Protein AF-A0A534X2Z6-F1 (afdb_monomer_lite)

Radius of gyration: 22.72 Å; chains: 1; bounding box: 62×45×53 Å

Sequence (151 aa):
DLPLSTYTQWYWKIDLHNLLHFLSLRVDPHAQHEIRAYARVMAGMLKRVAPFSFEAWLDYEYGGAHLSRGELAALRRLIEVRGRDLEARRDGHVTAQDLAGLGLSRREVEELLAKLAAPPPADFELDLSTARPAEHFARVMEAAVPRVDRK

pLDDT: mean 91.36, std 7.81, range [46.72, 98.19]

Secondary structure (DSSP, 8-state):
---TT----------HHHHHHHHHHHSSTTS-HHHHHHHHHHHHHHHHHSHHHHHHHIIIIIS-----HHHHHHHHHHEEEETTEEEEPTT----HHHHHHTT--HHHHHHHHHHHH----------GGG---HHHHHHHHHHHS------

Structure (mmCIF, N/CA/C/O backbone):
data_AF-A0A534X2Z6-F1
#
_entry.id   AF-A0A534X2Z6-F1
#
loop_
_atom_site.group_PDB
_atom_site.id
_atom_site.type_symbol
_atom_site.label_atom_id
_atom_site.label_alt_id
_atom_site.label_comp_id
_atom_site.label_asym_id
_atom_site.label_entity_id
_atom_site.label_seq_id
_atom_site.pdbx_PDB_ins_code
_atom_site.Cartn_x
_atom_site.Cartn_y
_atom_site.Cartn_z
_atom_site.occupancy
_atom_site.B_iso_or_equiv
_atom_site.auth_seq_id
_atom_site.auth_comp_id
_atom_site.auth_asym_id
_atom_site.auth_atom_id
_atom_site.pdbx_PDB_model_num
ATOM 1 N N . ASP A 1 1 ? 27.350 21.352 -13.305 1.00 76.69 1 ASP A N 1
ATOM 2 C CA . ASP A 1 1 ? 26.586 20.277 -12.645 1.00 76.69 1 ASP A CA 1
ATOM 3 C C . ASP A 1 1 ? 25.413 19.839 -13.493 1.00 76.69 1 ASP A C 1
ATOM 5 O O . ASP A 1 1 ? 24.836 20.663 -14.196 1.00 76.69 1 ASP A O 1
ATOM 9 N N . LEU A 1 2 ? 25.112 18.541 -13.468 1.00 83.62 2 LEU A N 1
ATOM 10 C CA . LEU A 1 2 ? 23.923 17.974 -14.104 1.00 83.62 2 LEU A CA 1
ATOM 11 C C . LEU A 1 2 ? 22.750 17.993 -13.105 1.00 83.62 2 LEU A C 1
ATOM 13 O O . LEU A 1 2 ? 22.984 17.834 -11.905 1.00 83.62 2 LEU A O 1
ATOM 17 N N . PRO A 1 3 ? 21.497 18.189 -13.555 1.00 87.69 3 PRO A N 1
ATOM 18 C CA . PRO A 1 3 ? 20.333 18.201 -12.670 1.00 87.69 3 PRO A CA 1
ATOM 19 C C . PRO A 1 3 ? 20.000 16.799 -12.129 1.00 87.69 3 PRO A C 1
ATOM 21 O O . PRO A 1 3 ? 20.340 15.788 -12.744 1.00 87.69 3 PRO A O 1
ATOM 24 N N . LEU A 1 4 ? 19.248 16.727 -11.022 1.00 89.62 4 LEU A N 1
ATOM 25 C CA . LEU A 1 4 ? 18.773 15.462 -10.425 1.00 89.62 4 LEU A CA 1
ATOM 26 C C . LEU A 1 4 ? 17.879 14.640 -11.373 1.00 89.62 4 LEU A C 1
ATOM 28 O O . LEU A 1 4 ? 17.769 13.428 -11.232 1.00 89.62 4 LEU A O 1
ATOM 32 N N . SER A 1 5 ? 17.264 15.293 -12.360 1.00 88.12 5 SER A N 1
ATOM 33 C CA . SER A 1 5 ? 16.445 14.660 -13.397 1.00 88.12 5 SER A CA 1
ATOM 34 C C . SER A 1 5 ? 17.254 13.922 -14.469 1.00 88.12 5 SER A C 1
ATOM 36 O O . SER A 1 5 ? 16.670 13.393 -15.415 1.00 88.12 5 SER A O 1
ATOM 38 N N . THR A 1 6 ? 18.585 13.895 -14.360 1.00 85.56 6 THR A N 1
ATOM 39 C CA . THR A 1 6 ? 19.439 13.161 -15.297 1.00 85.56 6 THR A CA 1
ATOM 40 C C . THR A 1 6 ? 19.142 11.668 -15.198 1.00 85.56 6 THR A C 1
ATOM 42 O O . THR A 1 6 ? 19.294 11.063 -14.137 1.00 85.56 6 THR A O 1
ATOM 45 N N . TYR A 1 7 ? 18.727 11.068 -16.314 1.00 85.38 7 TYR A N 1
ATOM 46 C CA . TYR A 1 7 ? 18.466 9.636 -16.376 1.00 85.38 7 TYR A CA 1
ATOM 47 C C . TYR A 1 7 ? 19.727 8.823 -16.085 1.00 85.38 7 TYR A C 1
ATOM 49 O O . TYR A 1 7 ? 20.831 9.169 -16.502 1.00 85.38 7 TYR A O 1
ATOM 57 N N . THR A 1 8 ? 19.532 7.701 -15.402 1.00 86.81 8 THR A N 1
ATOM 58 C CA . THR A 1 8 ? 20.579 6.730 -15.104 1.00 86.81 8 THR A CA 1
ATOM 59 C C . THR A 1 8 ? 20.061 5.317 -15.334 1.00 86.81 8 THR A C 1
ATOM 61 O O . THR A 1 8 ? 18.854 5.084 -15.422 1.00 86.81 8 THR A O 1
ATOM 64 N N . GLN A 1 9 ? 20.987 4.375 -15.443 1.00 87.12 9 GLN A N 1
ATOM 65 C CA . GLN A 1 9 ? 20.705 2.954 -15.547 1.00 87.12 9 GLN A CA 1
ATOM 66 C C . GLN A 1 9 ? 21.478 2.237 -14.449 1.00 87.12 9 GLN A C 1
ATOM 68 O O . GLN A 1 9 ? 22.639 2.548 -14.183 1.00 87.12 9 GLN A O 1
ATOM 73 N N . TRP A 1 10 ? 20.844 1.255 -13.822 1.00 92.94 10 TRP A N 1
ATOM 74 C CA . TRP A 1 10 ? 21.500 0.398 -12.848 1.00 92.94 10 TRP A CA 1
ATOM 75 C C . TRP A 1 10 ? 20.934 -1.012 -12.921 1.00 92.94 10 TRP A C 1
ATOM 77 O O . TRP A 1 10 ? 19.783 -1.228 -13.304 1.00 92.94 10 TRP A O 1
ATOM 87 N N . TYR A 1 11 ? 21.739 -1.976 -12.491 1.00 94.62 11 TYR A N 1
ATOM 88 C CA . TYR A 1 11 ? 21.252 -3.314 -12.198 1.00 94.62 11 TYR A CA 1
ATOM 89 C C . TYR A 1 11 ? 20.756 -3.354 -10.762 1.00 94.62 11 TYR A C 1
ATOM 91 O O . TYR A 1 11 ? 21.478 -2.984 -9.836 1.00 94.62 11 TYR A O 1
ATOM 99 N N . TRP A 1 12 ? 19.527 -3.822 -10.579 1.00 96.69 12 TRP A N 1
ATOM 100 C CA . TRP A 1 12 ? 18.941 -4.001 -9.261 1.00 96.69 12 TRP A CA 1
ATOM 101 C C . TRP A 1 12 ? 18.564 -5.463 -9.058 1.00 96.69 12 TRP A C 1
ATOM 103 O O . TRP A 1 12 ? 17.850 -6.050 -9.868 1.00 96.69 12 TRP A O 1
ATOM 113 N N . LYS A 1 13 ? 19.077 -6.052 -7.976 1.00 97.69 13 LYS A N 1
ATOM 114 C CA . LYS A 1 13 ? 18.764 -7.412 -7.539 1.00 97.69 13 LYS A CA 1
ATOM 115 C C . LYS A 1 13 ? 18.203 -7.333 -6.128 1.00 97.69 13 LYS A C 1
ATOM 117 O O . LYS A 1 13 ? 18.833 -6.741 -5.254 1.00 97.69 13 LYS A O 1
ATOM 122 N N . ILE A 1 14 ? 17.058 -7.960 -5.919 1.00 98.19 14 ILE A N 1
ATOM 123 C CA . ILE A 1 14 ? 16.339 -7.985 -4.650 1.00 98.19 14 ILE A CA 1
ATOM 124 C C . ILE A 1 14 ? 15.605 -9.323 -4.537 1.00 98.19 14 ILE A C 1
ATOM 126 O O . ILE A 1 14 ? 15.215 -9.898 -5.554 1.00 98.19 14 ILE A O 1
ATOM 130 N N . ASP A 1 15 ? 15.476 -9.856 -3.327 1.00 98.12 15 ASP A N 1
ATOM 131 C CA . ASP A 1 15 ? 14.632 -11.024 -3.083 1.00 98.12 15 ASP A CA 1
ATOM 132 C C . ASP A 1 15 ? 13.142 -10.647 -3.052 1.00 98.12 15 ASP A C 1
ATOM 134 O O . ASP A 1 15 ? 12.768 -9.475 -2.993 1.00 98.12 15 ASP A O 1
ATOM 138 N N . LEU A 1 16 ? 12.278 -11.661 -3.092 1.00 97.94 16 LEU A N 1
ATOM 139 C CA . LEU A 1 16 ? 10.835 -11.463 -3.172 1.00 97.94 16 LEU A CA 1
ATOM 140 C C . LEU A 1 16 ? 10.252 -10.760 -1.936 1.00 97.94 16 LEU A C 1
ATOM 142 O O . LEU A 1 16 ? 9.398 -9.893 -2.089 1.00 97.94 16 LEU A O 1
ATOM 146 N N . HIS A 1 17 ? 10.711 -11.095 -0.728 1.00 96.69 17 HIS A N 1
ATOM 147 C CA . HIS A 1 17 ? 10.181 -10.504 0.504 1.00 96.69 17 HIS A CA 1
ATOM 148 C C . HIS A 1 17 ? 10.458 -8.997 0.551 1.00 96.69 17 HIS A C 1
ATOM 150 O O . HIS A 1 17 ? 9.549 -8.191 0.750 1.00 96.69 17 HIS A O 1
ATOM 156 N N . ASN A 1 18 ? 11.703 -8.609 0.278 1.00 98.00 18 ASN A N 1
ATOM 157 C CA . ASN A 1 18 ? 12.085 -7.203 0.252 1.00 98.00 18 ASN A CA 1
ATOM 158 C C . ASN A 1 18 ? 11.468 -6.448 -0.936 1.00 98.00 18 ASN A C 1
ATOM 160 O O . ASN A 1 18 ? 11.180 -5.256 -0.816 1.00 98.00 18 ASN A O 1
ATOM 164 N N . LEU A 1 19 ? 11.226 -7.119 -2.069 1.00 98.12 19 LEU A N 1
ATOM 165 C CA . LEU A 1 19 ? 10.506 -6.523 -3.194 1.00 98.12 19 LEU A CA 1
ATOM 166 C C . LEU A 1 19 ? 9.059 -6.188 -2.821 1.00 98.12 19 LEU A C 1
ATOM 168 O O . LEU A 1 19 ? 8.612 -5.083 -3.111 1.00 98.12 19 LEU A O 1
ATOM 172 N N . LEU A 1 20 ? 8.343 -7.103 -2.165 1.00 97.31 20 LEU A N 1
ATOM 173 C CA . LEU A 1 20 ? 6.968 -6.869 -1.711 1.00 97.31 20 LEU A CA 1
ATOM 174 C C . LEU A 1 20 ? 6.899 -5.684 -0.744 1.00 97.31 20 LEU A C 1
ATOM 176 O O . LEU A 1 20 ? 6.120 -4.760 -0.967 1.00 97.31 20 LEU A O 1
ATOM 180 N N . HIS A 1 21 ? 7.808 -5.631 0.233 1.00 95.75 21 HIS A N 1
ATOM 181 C CA . HIS A 1 21 ? 7.907 -4.487 1.137 1.00 95.75 21 HIS A CA 1
ATOM 182 C C . HIS A 1 21 ? 8.205 -3.169 0.397 1.00 95.75 21 HIS A C 1
ATOM 184 O O . HIS A 1 21 ? 7.571 -2.143 0.656 1.00 95.75 21 HIS A O 1
ATOM 190 N N . PHE A 1 22 ? 9.140 -3.180 -0.563 1.00 97.44 22 PHE A N 1
ATOM 191 C CA . PHE A 1 22 ? 9.419 -2.016 -1.407 1.00 97.44 22 PHE A CA 1
ATOM 192 C C . PHE A 1 22 ? 8.170 -1.565 -2.170 1.00 97.44 22 PHE A C 1
ATOM 194 O O . PHE A 1 22 ? 7.876 -0.370 -2.200 1.00 97.44 22 PHE A O 1
ATOM 201 N N . LEU A 1 23 ? 7.427 -2.498 -2.768 1.00 96.62 23 LEU A N 1
ATOM 202 C CA . LEU A 1 23 ? 6.203 -2.183 -3.494 1.00 96.62 23 LEU A CA 1
ATOM 203 C C . LEU A 1 23 ? 5.177 -1.541 -2.561 1.00 96.62 23 LEU A C 1
ATOM 205 O O . 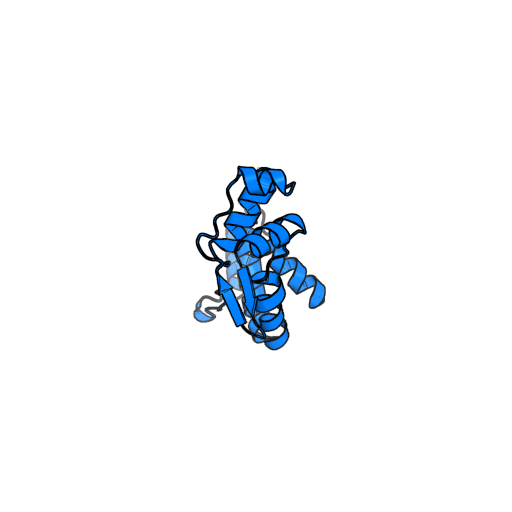LEU A 1 23 ? 4.703 -0.461 -2.903 1.00 96.62 23 LEU A O 1
ATOM 209 N N . SER A 1 24 ? 4.929 -2.099 -1.370 1.00 93.88 24 SER A N 1
ATOM 210 C CA . SER A 1 24 ? 4.010 -1.531 -0.367 1.00 93.88 24 SER A CA 1
ATOM 211 C C . SER A 1 24 ? 4.279 -0.046 -0.096 1.00 93.88 24 SER A C 1
ATOM 213 O O . SER A 1 24 ? 3.352 0.752 -0.016 1.00 93.88 24 SER A O 1
ATOM 215 N N . LEU A 1 25 ? 5.552 0.361 -0.045 1.00 94.00 25 LEU A N 1
ATOM 216 C CA . LEU A 1 25 ? 5.940 1.758 0.181 1.00 94.00 25 LEU A CA 1
ATOM 217 C C . LEU A 1 25 ? 5.869 2.647 -1.069 1.00 94.00 25 LEU A C 1
ATOM 219 O O . LEU A 1 25 ? 5.799 3.871 -0.953 1.00 94.00 25 LEU A O 1
ATOM 223 N N . ARG A 1 26 ? 5.994 2.073 -2.271 1.00 95.69 26 ARG A N 1
ATOM 224 C CA . ARG A 1 26 ? 6.169 2.840 -3.518 1.00 95.69 26 ARG A CA 1
ATOM 225 C C . ARG A 1 26 ? 4.943 2.867 -4.411 1.00 95.69 26 ARG A C 1
ATOM 227 O O . ARG A 1 26 ? 4.831 3.790 -5.211 1.00 95.69 26 ARG A O 1
ATOM 234 N N . VAL A 1 27 ? 4.014 1.927 -4.261 1.00 94.31 27 VAL A N 1
ATOM 235 C CA . VAL A 1 27 ? 2.701 2.007 -4.914 1.00 94.31 27 VAL A CA 1
ATOM 236 C C . VAL A 1 27 ? 1.709 2.883 -4.138 1.00 94.31 27 VAL A C 1
ATOM 238 O O . VAL A 1 27 ? 0.637 3.189 -4.660 1.00 94.31 27 VAL A O 1
ATOM 241 N N . ASP A 1 28 ? 2.087 3.333 -2.938 1.00 88.88 28 ASP A N 1
ATOM 242 C CA . ASP A 1 28 ? 1.296 4.222 -2.089 1.00 88.88 28 ASP A CA 1
ATOM 243 C C . ASP A 1 28 ? 0.988 5.579 -2.779 1.00 88.88 28 ASP A C 1
ATOM 245 O O . ASP A 1 28 ? 1.867 6.168 -3.430 1.00 88.88 28 ASP A O 1
ATOM 249 N N . PRO A 1 29 ? -0.242 6.117 -2.655 1.00 86.38 29 PRO A N 1
ATOM 250 C CA . PRO A 1 29 ? -0.612 7.413 -3.230 1.00 86.38 29 PRO A CA 1
ATOM 251 C C . PRO A 1 29 ? 0.249 8.597 -2.761 1.00 86.38 29 PRO A C 1
ATOM 253 O O . PRO A 1 29 ? 0.453 9.535 -3.534 1.00 86.38 29 PRO A O 1
ATOM 256 N N . HIS A 1 30 ? 0.788 8.550 -1.541 1.00 87.25 30 HIS A N 1
ATOM 257 C CA . HIS A 1 30 ? 1.664 9.576 -0.971 1.00 87.25 30 HIS A CA 1
ATOM 258 C C . HIS A 1 30 ? 3.110 9.470 -1.471 1.00 87.25 30 HIS A C 1
ATOM 260 O O . HIS A 1 30 ? 3.898 10.397 -1.269 1.00 87.25 30 HIS A O 1
ATOM 266 N N . ALA A 1 31 ? 3.487 8.369 -2.132 1.00 91.44 31 ALA A N 1
ATOM 267 C CA . ALA A 1 31 ? 4.792 8.265 -2.771 1.00 91.44 31 ALA A CA 1
ATOM 268 C C . ALA A 1 31 ? 4.934 9.300 -3.902 1.00 91.44 31 ALA A C 1
ATOM 270 O O . ALA A 1 31 ? 3.956 9.774 -4.487 1.00 91.44 31 ALA A O 1
ATOM 271 N N . GLN A 1 32 ? 6.170 9.646 -4.255 1.00 95.31 32 GLN A N 1
ATOM 272 C CA . GLN A 1 32 ? 6.414 10.520 -5.400 1.00 95.31 32 GLN A CA 1
ATOM 273 C C . GLN A 1 32 ? 5.902 9.857 -6.694 1.00 95.31 32 GLN A C 1
ATOM 275 O O . GLN A 1 32 ? 6.058 8.647 -6.883 1.00 95.31 32 GLN A O 1
ATOM 280 N N . HIS A 1 33 ? 5.284 10.634 -7.587 1.00 95.12 33 HIS A N 1
ATOM 281 C CA . HIS A 1 33 ? 4.625 10.099 -8.781 1.00 95.12 33 HIS A CA 1
ATOM 282 C C . HIS A 1 33 ? 5.566 9.255 -9.654 1.00 95.12 33 HIS A C 1
ATOM 284 O O . HIS A 1 33 ? 5.194 8.166 -10.087 1.00 95.12 33 HIS A O 1
ATOM 290 N N . GLU A 1 34 ? 6.795 9.723 -9.869 1.00 95.38 34 GLU A N 1
ATOM 291 C CA . GLU A 1 34 ? 7.782 9.058 -10.715 1.00 95.38 34 GLU A CA 1
ATOM 292 C C . GLU A 1 34 ? 8.101 7.651 -10.202 1.00 95.38 34 GLU A C 1
ATOM 294 O O . GLU A 1 34 ? 7.978 6.689 -10.957 1.00 95.38 34 GLU A O 1
ATOM 299 N N . ILE A 1 35 ? 8.435 7.490 -8.91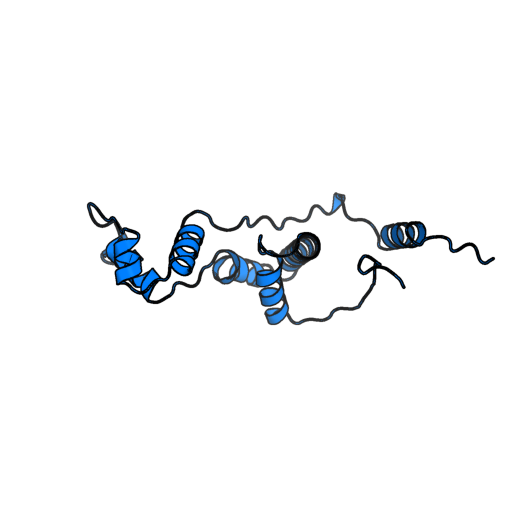5 1.00 96.06 35 ILE A N 1
ATOM 300 C CA . ILE A 1 35 ? 8.751 6.163 -8.362 1.00 96.06 35 ILE A CA 1
ATOM 301 C C . ILE A 1 35 ? 7.517 5.259 -8.307 1.00 96.06 35 ILE A C 1
ATOM 303 O O . ILE A 1 35 ? 7.637 4.053 -8.523 1.00 96.06 35 ILE A O 1
ATOM 307 N N . ARG A 1 36 ? 6.325 5.830 -8.095 1.00 95.31 36 ARG A N 1
ATOM 308 C CA . ARG A 1 36 ? 5.072 5.073 -8.147 1.00 95.31 36 ARG A CA 1
ATOM 309 C C . ARG A 1 36 ? 4.811 4.500 -9.536 1.00 95.31 36 ARG A C 1
ATOM 311 O O . ARG A 1 36 ? 4.374 3.356 -9.634 1.00 95.31 36 ARG A O 1
ATOM 318 N N . ALA A 1 37 ? 5.115 5.240 -10.603 1.00 93.44 37 ALA A N 1
ATOM 319 C CA . ALA A 1 37 ? 4.993 4.731 -11.968 1.00 93.44 37 ALA A CA 1
ATOM 320 C C . ALA A 1 37 ? 5.889 3.499 -12.199 1.00 93.44 37 ALA A C 1
ATOM 322 O O . ALA A 1 37 ? 5.411 2.484 -12.707 1.00 93.44 37 ALA A O 1
ATOM 323 N N . TYR A 1 38 ? 7.147 3.537 -11.741 1.00 95.00 38 TYR A N 1
ATOM 324 C CA . TYR A 1 38 ? 8.041 2.371 -11.785 1.00 95.00 38 TYR A CA 1
ATOM 325 C C . TYR A 1 38 ? 7.512 1.203 -10.945 1.00 95.00 38 TYR A C 1
ATOM 327 O O . TYR A 1 38 ? 7.443 0.075 -11.432 1.00 95.00 38 TYR A O 1
ATOM 335 N N . ALA A 1 39 ? 7.100 1.466 -9.703 1.00 96.50 39 ALA A N 1
ATOM 336 C CA . ALA A 1 39 ? 6.614 0.436 -8.790 1.00 96.50 39 ALA A CA 1
ATOM 337 C C . ALA A 1 39 ? 5.352 -0.267 -9.317 1.00 96.50 39 ALA A C 1
ATOM 339 O O . ALA A 1 39 ? 5.245 -1.484 -9.202 1.00 96.50 39 ALA A O 1
ATOM 340 N N . ARG A 1 40 ? 4.429 0.458 -9.968 1.00 95.06 40 ARG A N 1
ATOM 341 C CA . ARG A 1 40 ? 3.239 -0.140 -10.605 1.00 95.06 40 ARG A CA 1
ATOM 342 C C . ARG A 1 40 ? 3.613 -1.120 -11.718 1.00 95.06 40 ARG A C 1
ATOM 344 O O . ARG A 1 40 ? 3.045 -2.206 -11.784 1.00 95.06 40 ARG A O 1
ATOM 351 N N . VAL A 1 41 ? 4.600 -0.774 -12.549 1.00 95.31 41 VAL A N 1
ATOM 352 C CA . VAL A 1 41 ? 5.103 -1.682 -13.592 1.00 95.31 41 VAL A CA 1
ATOM 353 C C . VAL A 1 41 ? 5.762 -2.917 -12.969 1.00 95.31 41 VAL A C 1
ATOM 355 O O . VAL A 1 41 ? 5.472 -4.040 -13.379 1.00 95.31 41 VAL A O 1
ATOM 358 N N . MET A 1 42 ? 6.596 -2.730 -11.942 1.00 96.69 42 MET A N 1
ATOM 359 C CA . MET A 1 42 ? 7.242 -3.829 -11.211 1.00 96.69 42 MET A CA 1
ATOM 360 C C . MET A 1 42 ? 6.219 -4.764 -10.549 1.00 96.69 42 MET A C 1
ATOM 362 O O . MET A 1 42 ? 6.360 -5.981 -10.642 1.00 96.69 42 MET A O 1
ATOM 366 N N . ALA A 1 43 ? 5.163 -4.219 -9.941 1.00 97.00 43 ALA A N 1
ATOM 367 C CA . ALA A 1 43 ? 4.060 -4.987 -9.371 1.00 97.00 43 ALA A CA 1
ATOM 368 C C . ALA A 1 43 ? 3.339 -5.825 -10.441 1.00 97.00 43 ALA A C 1
ATOM 370 O O . ALA A 1 43 ? 3.118 -7.018 -10.247 1.00 97.00 43 ALA A O 1
ATOM 371 N N . GLY A 1 44 ? 3.056 -5.250 -11.614 1.00 96.69 44 GLY A N 1
ATOM 372 C CA . GLY A 1 44 ? 2.444 -5.989 -12.722 1.00 96.69 44 GLY A CA 1
ATOM 373 C C . GLY A 1 44 ? 3.345 -7.070 -13.338 1.00 96.69 44 GLY A C 1
ATOM 374 O O . GLY A 1 44 ? 2.848 -8.078 -13.854 1.00 96.69 44 GLY A O 1
ATOM 375 N N . MET A 1 45 ? 4.671 -6.902 -13.270 1.00 96.56 45 MET A N 1
ATOM 376 C CA . MET A 1 45 ? 5.631 -7.961 -13.610 1.00 96.56 45 MET A CA 1
ATOM 377 C C . MET A 1 45 ? 5.596 -9.064 -12.552 1.00 96.56 45 MET A C 1
ATOM 379 O O . MET A 1 45 ? 5.497 -10.242 -12.893 1.00 96.56 45 MET A O 1
ATOM 383 N N . LEU A 1 46 ? 5.613 -8.686 -11.272 1.00 97.25 46 LEU A N 1
ATOM 384 C CA . LEU A 1 46 ? 5.577 -9.621 -10.156 1.00 97.25 46 LEU A CA 1
ATOM 385 C C . LEU A 1 46 ? 4.308 -10.478 -10.160 1.00 97.25 46 LEU A C 1
ATOM 387 O O . LEU A 1 46 ? 4.405 -11.690 -9.990 1.00 97.25 46 LEU A O 1
ATOM 391 N N . LYS A 1 47 ? 3.148 -9.880 -10.457 1.00 97.06 47 LYS A N 1
ATOM 392 C CA . LYS A 1 47 ? 1.873 -10.589 -10.643 1.00 97.06 47 LYS A CA 1
ATOM 393 C C . LYS A 1 47 ? 1.983 -11.753 -11.631 1.00 97.06 47 LYS A C 1
ATOM 395 O O . LYS A 1 47 ? 1.375 -12.796 -11.421 1.00 97.06 47 LYS A O 1
ATOM 400 N N . ARG A 1 48 ? 2.767 -11.593 -12.703 1.00 96.00 48 ARG A N 1
ATOM 401 C CA . ARG A 1 48 ? 2.986 -12.639 -13.716 1.00 96.00 48 ARG A CA 1
ATOM 402 C C . ARG A 1 48 ? 4.024 -13.678 -13.288 1.00 96.00 48 ARG A C 1
ATOM 404 O O . ARG A 1 48 ? 3.904 -14.834 -13.673 1.00 96.00 48 ARG A O 1
ATOM 411 N N . VAL A 1 49 ? 5.044 -13.274 -12.529 1.00 97.38 49 VAL A N 1
ATOM 412 C CA . VAL A 1 49 ? 6.169 -14.143 -12.135 1.00 97.38 49 VAL A CA 1
ATOM 413 C C . VAL A 1 49 ? 5.850 -14.988 -10.897 1.00 97.38 49 VAL A C 1
ATOM 415 O O . VAL A 1 49 ? 6.204 -16.163 -10.856 1.00 97.38 49 VAL A O 1
ATOM 418 N N . ALA A 1 50 ? 5.187 -14.411 -9.894 1.00 97.81 50 ALA A N 1
ATOM 419 C CA . ALA A 1 50 ? 4.866 -15.055 -8.619 1.00 97.81 50 ALA A CA 1
ATOM 420 C C . ALA A 1 50 ? 3.410 -14.749 -8.197 1.00 97.81 50 ALA A C 1
ATOM 422 O O . ALA A 1 50 ? 3.189 -14.053 -7.204 1.00 97.81 50 ALA A O 1
ATOM 423 N N . PRO A 1 51 ? 2.404 -15.256 -8.938 1.00 97.19 51 PRO A N 1
ATOM 424 C CA . PRO A 1 51 ? 1.001 -14.861 -8.780 1.00 97.19 51 PRO A CA 1
ATOM 425 C C . PRO A 1 51 ? 0.436 -15.118 -7.379 1.00 97.19 51 PRO A C 1
ATOM 427 O O . PRO A 1 51 ? -0.237 -14.251 -6.840 1.00 97.19 51 PRO A O 1
ATOM 430 N N . PHE A 1 52 ? 0.756 -16.254 -6.751 1.00 97.88 52 PHE A N 1
ATOM 431 C CA . PHE A 1 52 ? 0.247 -16.570 -5.409 1.00 97.88 52 PHE A CA 1
ATOM 432 C C . PHE A 1 52 ? 0.828 -15.657 -4.324 1.00 97.88 52 PHE A C 1
ATOM 434 O O . PHE A 1 52 ? 0.121 -15.234 -3.417 1.00 97.88 52 PHE A O 1
ATOM 441 N N . SER A 1 53 ? 2.118 -15.321 -4.420 1.00 97.94 53 SER A N 1
ATOM 442 C CA . SER A 1 53 ? 2.736 -14.361 -3.498 1.00 97.94 53 SER A CA 1
ATOM 443 C C . SER A 1 53 ? 2.203 -12.951 -3.723 1.00 97.94 53 SER A C 1
ATOM 445 O O . SER A 1 53 ? 2.047 -12.200 -2.768 1.00 97.94 53 SER A O 1
ATOM 447 N N . PHE A 1 54 ? 1.911 -12.599 -4.976 1.00 97.31 54 PHE A N 1
ATOM 448 C CA . PHE A 1 54 ? 1.303 -11.323 -5.323 1.00 97.31 54 PHE A CA 1
ATOM 449 C C . PHE A 1 54 ? -0.128 -11.197 -4.783 1.00 97.31 54 PHE A C 1
ATOM 451 O O . PHE A 1 54 ? -0.469 -10.163 -4.223 1.00 97.31 54 PHE A O 1
ATOM 458 N N . GLU A 1 55 ? -0.945 -12.245 -4.909 1.00 95.88 55 GLU A N 1
ATOM 459 C CA . GLU A 1 55 ? -2.296 -12.300 -4.337 1.00 95.88 55 GLU A CA 1
ATOM 460 C C . GLU A 1 55 ? -2.257 -12.182 -2.808 1.00 95.88 55 GLU A C 1
ATOM 462 O O . GLU A 1 55 ? -2.914 -11.314 -2.246 1.00 95.88 55 GLU A O 1
ATOM 467 N N . ALA A 1 56 ? -1.385 -12.942 -2.137 1.00 95.81 56 ALA A N 1
ATOM 468 C CA . ALA A 1 56 ? -1.205 -12.818 -0.691 1.00 95.81 56 ALA A CA 1
ATOM 469 C C . ALA A 1 56 ? -0.760 -11.403 -0.272 1.00 95.81 56 ALA A C 1
ATOM 471 O O . ALA A 1 56 ? -1.235 -10.865 0.726 1.00 95.81 56 ALA A O 1
ATOM 472 N N . TRP A 1 57 ? 0.132 -10.770 -1.037 1.00 95.62 57 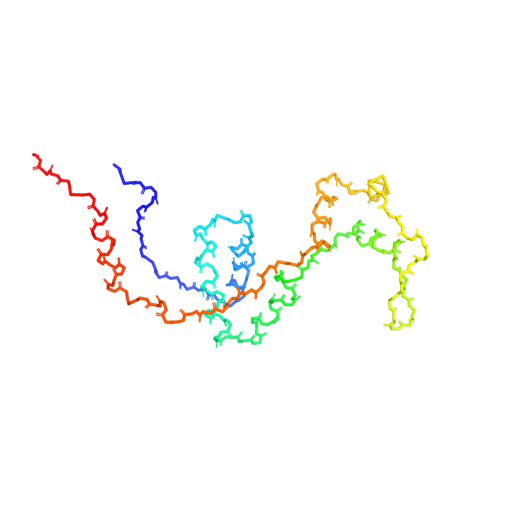TRP A N 1
ATOM 473 C CA . TRP A 1 57 ? 0.519 -9.382 -0.793 1.00 95.62 57 TRP A CA 1
ATOM 474 C C . TRP A 1 57 ? -0.653 -8.411 -0.969 1.00 95.62 57 TRP A C 1
ATOM 476 O O . TRP A 1 57 ? -0.814 -7.509 -0.148 1.00 95.62 57 TRP A O 1
ATOM 486 N N . LEU A 1 58 ? -1.496 -8.600 -1.989 1.00 93.50 58 LEU A N 1
ATOM 487 C CA . LEU A 1 58 ? -2.708 -7.799 -2.158 1.00 93.50 58 LEU A CA 1
ATOM 488 C C . LEU A 1 58 ? -3.657 -7.944 -0.968 1.00 93.50 58 LEU A C 1
ATOM 490 O O . LEU A 1 58 ? -4.140 -6.932 -0.469 1.00 93.50 58 LEU A O 1
ATOM 494 N N . ASP A 1 59 ? -3.885 -9.163 -0.495 1.00 92.25 59 ASP A N 1
ATOM 495 C CA . ASP A 1 59 ? -4.864 -9.428 0.560 1.00 92.25 59 ASP A CA 1
ATOM 496 C C . ASP A 1 59 ? -4.398 -8.951 1.939 1.00 92.25 59 ASP A C 1
ATOM 498 O O . ASP A 1 59 ? -5.177 -8.386 2.709 1.00 92.25 59 ASP A O 1
ATOM 502 N N . TYR A 1 60 ? -3.127 -9.184 2.269 1.00 90.75 60 TYR A N 1
ATOM 503 C CA . TYR A 1 60 ? -2.633 -9.012 3.636 1.00 90.75 60 TYR A CA 1
ATOM 504 C C . TYR A 1 60 ? -1.800 -7.748 3.845 1.00 90.75 60 TYR A C 1
ATOM 506 O O . TYR A 1 60 ? -1.759 -7.245 4.969 1.00 90.75 60 TYR A O 1
ATOM 514 N N . GLU A 1 61 ? -1.149 -7.226 2.802 1.00 90.12 61 GLU A N 1
ATOM 515 C CA . GLU A 1 61 ? -0.276 -6.052 2.911 1.00 90.12 61 GLU A CA 1
ATOM 516 C C . GLU A 1 61 ? -0.855 -4.820 2.211 1.00 90.12 61 GLU A C 1
ATOM 518 O O . GLU A 1 61 ? -1.059 -3.801 2.863 1.00 90.12 61 GLU A O 1
ATOM 523 N N . TYR A 1 62 ? -1.123 -4.888 0.904 1.00 89.62 62 TYR A N 1
ATOM 524 C CA . TYR A 1 62 ? -1.535 -3.719 0.119 1.00 89.62 62 TYR A CA 1
ATOM 525 C C . TYR A 1 62 ? -2.997 -3.325 0.356 1.00 89.62 62 TYR A C 1
ATOM 527 O O . TYR A 1 62 ? -3.295 -2.153 0.562 1.00 89.62 62 TYR A O 1
ATOM 535 N N . GLY A 1 63 ? -3.911 -4.295 0.319 1.00 87.88 63 GLY A N 1
ATOM 536 C CA . GLY A 1 63 ? -5.332 -4.114 0.629 1.00 87.88 63 GLY A CA 1
ATOM 537 C C . GLY A 1 63 ? -5.654 -4.275 2.116 1.00 87.88 63 GLY A C 1
ATOM 538 O O . GLY A 1 63 ? -6.768 -3.965 2.541 1.00 87.88 63 GLY A O 1
ATOM 539 N N . GLY A 1 64 ? -4.687 -4.746 2.905 1.00 88.44 64 GLY A N 1
ATOM 540 C CA . GLY A 1 64 ? -4.786 -4.863 4.353 1.00 88.44 64 GLY A CA 1
ATOM 541 C C . GLY A 1 64 ? -4.493 -3.547 5.075 1.00 88.44 64 GLY A C 1
ATOM 542 O O . GLY A 1 64 ? -3.915 -2.610 4.530 1.00 88.44 64 GLY A O 1
ATOM 543 N N . ALA A 1 65 ? -4.871 -3.479 6.350 1.00 89.50 65 ALA A N 1
ATOM 544 C CA . ALA A 1 65 ? -4.504 -2.369 7.219 1.00 89.50 65 ALA A CA 1
ATOM 545 C C . ALA A 1 65 ? -4.228 -2.858 8.640 1.00 89.50 65 ALA A C 1
ATOM 547 O O . ALA A 1 65 ? -4.979 -3.655 9.207 1.00 89.50 65 ALA A O 1
ATOM 548 N N . HIS A 1 66 ? -3.171 -2.325 9.253 1.00 90.88 66 HIS A N 1
ATOM 549 C CA . HIS A 1 66 ? -2.940 -2.514 10.678 1.00 90.88 66 HIS A CA 1
ATOM 550 C C . HIS A 1 66 ? -3.844 -1.586 11.490 1.00 90.88 66 HIS A C 1
ATOM 552 O O . HIS A 1 66 ? -3.874 -0.369 11.278 1.00 90.88 66 HIS A O 1
ATOM 558 N N . LEU A 1 67 ? -4.548 -2.185 12.450 1.00 94.94 67 LEU A N 1
ATOM 559 C CA . LEU A 1 67 ? -5.380 -1.481 13.412 1.00 94.94 67 LEU A CA 1
ATOM 560 C C . LEU A 1 67 ? -4.705 -1.496 14.783 1.00 94.94 67 LEU A C 1
ATOM 562 O O . LEU A 1 67 ? -4.390 -2.551 15.337 1.00 94.94 67 LEU A O 1
ATOM 566 N N . SER A 1 68 ? -4.494 -0.311 15.336 1.00 95.88 68 SER A N 1
ATOM 567 C CA . SER A 1 68 ? -4.006 -0.097 16.685 1.00 95.88 68 SER A CA 1
ATOM 568 C C . SER A 1 68 ? -5.014 -0.612 17.714 1.00 95.88 68 SER A C 1
ATOM 570 O O . SER A 1 68 ? -6.193 -0.856 17.437 1.00 95.88 68 SER A O 1
ATOM 572 N N . ARG A 1 69 ? -4.565 -0.730 18.966 1.00 96.62 69 ARG A N 1
ATOM 573 C CA . ARG A 1 69 ? -5.434 -1.124 20.082 1.00 96.62 69 ARG A CA 1
ATOM 574 C C . ARG A 1 69 ? -6.665 -0.215 20.209 1.00 96.62 69 ARG A C 1
ATOM 576 O O . ARG A 1 69 ? -7.750 -0.716 20.497 1.00 96.62 69 ARG A O 1
ATOM 583 N N . GLY A 1 70 ? -6.492 1.095 20.025 1.00 96.44 70 GLY A N 1
ATOM 584 C CA . GLY A 1 70 ? -7.578 2.071 20.117 1.00 96.44 70 GLY A CA 1
ATOM 585 C C . GLY A 1 70 ? -8.552 1.960 18.943 1.00 96.44 70 GLY A C 1
ATOM 586 O O . GLY A 1 70 ? -9.763 1.959 19.154 1.00 96.44 70 GLY A O 1
ATOM 587 N N . GLU A 1 71 ? -8.033 1.776 17.727 1.00 96.94 71 GLU A N 1
ATOM 588 C CA . GLU A 1 71 ? -8.843 1.559 16.521 1.00 96.94 71 GLU A CA 1
ATOM 589 C C . GLU A 1 71 ? -9.702 0.286 16.657 1.00 96.94 71 GLU A C 1
ATOM 591 O O . GLU A 1 71 ? -10.912 0.312 16.434 1.00 96.94 71 GLU A O 1
ATOM 596 N N . LEU A 1 72 ? -9.117 -0.814 17.144 1.00 96.88 72 LEU A N 1
ATOM 597 C CA . LEU A 1 72 ? -9.859 -2.044 17.443 1.00 96.88 72 LEU A CA 1
ATOM 598 C C . LEU A 1 72 ? -10.916 -1.846 18.539 1.00 96.88 72 LEU A C 1
ATOM 600 O O . LEU A 1 72 ? -11.999 -2.428 18.467 1.00 96.88 72 LEU A O 1
ATOM 604 N N . ALA A 1 73 ? -10.624 -1.043 19.567 1.00 96.19 73 ALA A N 1
ATOM 605 C CA . ALA A 1 73 ? -11.593 -0.728 20.614 1.00 96.19 73 ALA A CA 1
ATOM 606 C C . ALA A 1 73 ? -12.783 0.075 20.067 1.00 96.19 73 ALA A C 1
ATOM 608 O O . ALA A 1 73 ? -13.921 -0.201 20.449 1.00 96.19 73 ALA A O 1
ATOM 609 N N . ALA A 1 74 ? -12.539 1.007 19.143 1.00 96.00 74 ALA A N 1
ATOM 610 C CA . ALA A 1 74 ? -13.587 1.757 18.460 1.00 96.00 74 ALA A CA 1
ATOM 611 C C . ALA A 1 74 ? -14.490 0.828 17.635 1.00 96.00 74 ALA A C 1
ATOM 613 O O . ALA A 1 74 ? -15.709 0.859 17.794 1.00 96.00 74 ALA A O 1
ATOM 614 N N . LEU A 1 75 ? -13.910 -0.078 16.841 1.00 95.25 75 LEU A N 1
ATOM 615 C CA . LEU A 1 75 ? -14.679 -1.045 16.048 1.00 95.25 75 LEU A CA 1
ATOM 616 C C . LEU A 1 75 ? -15.524 -1.989 16.917 1.00 95.25 75 LEU A C 1
ATOM 618 O O . LEU A 1 75 ? -16.670 -2.282 16.585 1.00 95.25 75 LEU A O 1
ATOM 622 N N . ARG A 1 76 ? -15.018 -2.413 18.081 1.00 94.06 76 ARG A N 1
ATOM 623 C CA . ARG A 1 76 ? -15.779 -3.241 19.041 1.00 94.06 76 ARG A CA 1
ATOM 624 C C . ARG A 1 76 ? -16.997 -2.528 19.643 1.00 94.06 76 ARG A C 1
ATOM 626 O O . ARG A 1 76 ? -17.924 -3.203 20.092 1.00 94.06 76 ARG A O 1
ATOM 633 N N . ARG A 1 77 ? -17.020 -1.188 19.648 1.00 94.94 77 ARG A N 1
ATOM 634 C CA . ARG A 1 77 ? -18.208 -0.397 20.028 1.00 94.94 77 ARG A CA 1
ATOM 635 C C . ARG A 1 77 ? -19.272 -0.352 18.933 1.00 94.94 77 ARG A C 1
ATOM 637 O O . ARG A 1 77 ? -20.407 -0.001 19.231 1.00 94.94 77 ARG A O 1
ATOM 644 N N . LEU A 1 78 ? -18.921 -0.718 17.701 1.00 95.94 78 LEU A N 1
ATOM 645 C CA . LEU A 1 78 ? -19.820 -0.726 16.545 1.00 95.94 78 LEU A CA 1
ATOM 646 C C . LEU A 1 78 ? -20.288 -2.139 16.175 1.00 95.94 78 LEU A C 1
ATOM 648 O O . LEU A 1 78 ? -21.394 -2.295 15.667 1.00 95.94 78 LEU A O 1
ATOM 652 N N . ILE A 1 79 ? -19.471 -3.161 16.442 1.00 95.81 79 ILE A N 1
ATOM 653 C CA . ILE A 1 79 ? -19.684 -4.532 15.960 1.00 95.81 79 ILE A CA 1
ATOM 654 C C . ILE A 1 79 ? -19.858 -5.509 17.137 1.00 95.81 79 ILE A C 1
ATOM 656 O O . ILE A 1 79 ? -19.179 -5.416 18.165 1.00 95.81 79 ILE A O 1
ATOM 660 N N . GLU A 1 80 ? -20.772 -6.463 16.977 1.00 95.00 80 GLU A N 1
ATOM 661 C CA . GLU A 1 80 ? -20.975 -7.649 17.812 1.00 95.00 80 GLU A CA 1
ATOM 662 C C . GLU A 1 80 ? -20.582 -8.916 17.051 1.00 95.00 80 GLU A C 1
ATOM 664 O O . GLU A 1 80 ? -20.848 -9.045 15.860 1.00 95.00 80 GLU A O 1
ATOM 669 N N . VAL A 1 81 ? -19.981 -9.874 17.757 1.00 95.62 81 VAL A N 1
ATOM 670 C CA . VAL A 1 81 ? -19.724 -11.222 17.233 1.00 95.62 81 VAL A CA 1
ATOM 671 C C . VAL A 1 81 ? -20.820 -12.145 17.752 1.00 95.62 81 VAL A C 1
ATOM 673 O O . VAL A 1 81 ? -20.991 -12.267 18.968 1.00 95.62 81 VAL A O 1
ATOM 676 N N . ARG A 1 82 ? -21.542 -12.816 16.850 1.00 94.19 82 ARG A N 1
ATOM 677 C CA . ARG A 1 82 ? -22.568 -13.813 17.188 1.00 94.19 82 ARG A CA 1
ATOM 678 C C . ARG A 1 82 ? -22.240 -15.140 16.524 1.00 94.19 82 ARG A C 1
ATOM 680 O O . ARG A 1 82 ? -22.509 -15.360 15.351 1.00 94.19 82 ARG A O 1
ATOM 687 N N . GLY A 1 83 ? -21.611 -16.040 17.276 1.00 93.38 83 GLY A N 1
ATOM 688 C CA . GLY A 1 83 ? -21.109 -17.291 16.711 1.00 93.38 83 GLY A CA 1
ATOM 689 C C . GLY A 1 83 ? -20.024 -17.023 15.664 1.00 93.38 83 GLY A C 1
ATOM 690 O O . GLY A 1 83 ? -18.936 -16.577 16.020 1.00 93.38 83 GLY A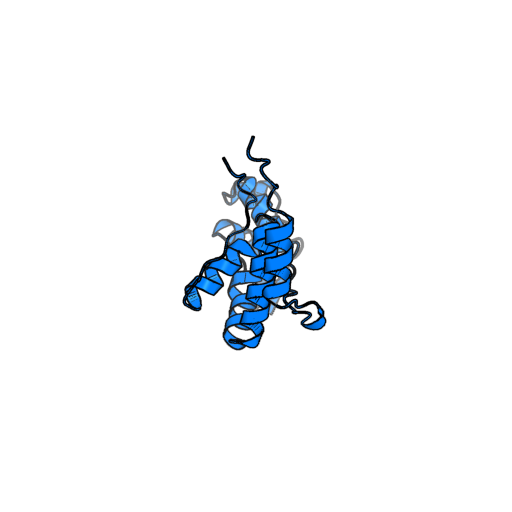 O 1
ATOM 691 N N . ARG A 1 84 ? -20.321 -17.305 14.388 1.00 95.19 84 ARG A N 1
ATOM 692 C CA . ARG A 1 84 ? -19.433 -17.020 13.242 1.00 95.19 84 ARG A CA 1
ATOM 693 C C . ARG A 1 84 ? -19.826 -15.757 12.468 1.00 95.19 84 ARG A C 1
ATOM 695 O O . ARG A 1 84 ? -19.160 -15.431 11.491 1.00 95.19 84 ARG A O 1
ATOM 702 N N . ASP A 1 85 ? -20.869 -15.063 12.914 1.00 96.38 85 ASP A N 1
ATOM 703 C CA . ASP A 1 85 ? -21.417 -13.890 12.246 1.00 96.38 85 ASP A CA 1
ATOM 704 C C . ASP A 1 85 ? -20.943 -12.594 12.921 1.00 96.38 85 ASP A C 1
ATOM 706 O O . ASP A 1 85 ? -20.647 -12.558 14.123 1.00 96.38 85 ASP A O 1
ATOM 710 N N . LEU A 1 86 ? -20.882 -11.520 12.131 1.00 95.69 86 LEU A N 1
ATOM 711 C CA . LEU A 1 86 ? -20.656 -10.153 12.597 1.00 95.69 86 LEU A CA 1
ATOM 712 C C . LEU A 1 86 ? -21.944 -9.353 12.412 1.00 95.69 86 LEU A C 1
ATOM 714 O O . LEU A 1 86 ? -22.469 -9.265 11.304 1.00 95.69 86 LEU A O 1
ATOM 718 N N . GLU A 1 87 ? -22.430 -8.741 13.487 1.00 95.19 87 GLU A N 1
ATOM 719 C CA . GLU A 1 87 ? -23.624 -7.897 13.475 1.00 95.19 87 GLU A CA 1
ATOM 720 C C . GLU A 1 87 ? -23.270 -6.469 13.891 1.00 95.19 87 GLU A C 1
ATOM 722 O O . GLU A 1 87 ? -22.470 -6.246 14.801 1.00 95.19 87 GLU A O 1
ATOM 727 N N . ALA A 1 88 ? -23.882 -5.477 13.247 1.00 95.19 88 ALA A N 1
ATOM 728 C CA . ALA A 1 88 ? -23.795 -4.102 13.719 1.00 95.19 88 ALA A CA 1
ATOM 729 C C . ALA A 1 88 ? -24.614 -3.938 15.010 1.00 95.19 88 ALA A C 1
ATOM 731 O O . ALA A 1 88 ? -25.749 -4.409 15.114 1.00 95.19 88 ALA A O 1
ATOM 732 N N . ARG A 1 89 ? -24.059 -3.229 15.993 1.00 93.81 89 ARG A N 1
ATOM 733 C CA . ARG A 1 89 ? -24.787 -2.824 17.202 1.00 93.81 89 ARG A CA 1
ATOM 734 C C . ARG A 1 89 ? -25.867 -1.806 16.827 1.00 93.81 89 ARG A C 1
ATOM 736 O O . ARG A 1 89 ? -25.606 -0.895 16.040 1.00 93.81 89 ARG A O 1
ATOM 743 N N . ARG A 1 90 ? -27.070 -1.930 17.407 1.00 89.81 90 ARG A N 1
ATOM 744 C CA . ARG A 1 90 ? -28.131 -0.917 17.230 1.00 89.81 90 ARG A CA 1
ATOM 745 C C . ARG A 1 90 ? -27.627 0.441 17.708 1.00 89.81 90 ARG A C 1
ATOM 747 O O . ARG A 1 90 ? -27.021 0.519 18.773 1.00 89.81 90 ARG A O 1
ATOM 754 N N . ASP A 1 91 ? -27.863 1.465 16.891 1.00 87.12 91 ASP A N 1
ATOM 755 C CA . ASP A 1 91 ? -27.451 2.852 17.137 1.00 87.12 91 ASP A CA 1
ATOM 756 C C . ASP A 1 91 ? -25.937 3.021 17.377 1.00 87.12 91 ASP A C 1
ATOM 758 O O . ASP A 1 91 ? -25.493 3.969 18.025 1.00 87.12 91 ASP A O 1
ATOM 762 N N . GLY A 1 92 ? -25.126 2.093 16.847 1.00 88.69 92 GLY A N 1
ATOM 763 C CA . GLY A 1 92 ? -23.672 2.131 16.942 1.00 88.69 92 GLY A CA 1
ATOM 764 C C . GLY A 1 92 ? -23.107 3.383 16.277 1.00 88.69 92 GLY A C 1
ATOM 765 O O . GLY A 1 92 ? -23.043 3.477 15.054 1.00 88.69 92 GLY A O 1
ATOM 766 N N . HIS A 1 93 ? -22.660 4.330 17.092 1.00 93.25 93 HIS A N 1
ATOM 767 C CA . HIS A 1 93 ? -22.021 5.559 16.651 1.00 93.25 93 HIS A CA 1
ATOM 768 C C . HIS A 1 93 ? -20.827 5.855 17.557 1.00 93.25 93 HIS A C 1
ATOM 770 O O . HIS A 1 93 ? -20.933 5.796 18.782 1.00 93.25 93 HIS A O 1
ATOM 776 N N . VAL A 1 94 ? -19.678 6.149 16.951 1.00 94.69 94 VAL A N 1
ATOM 777 C CA . VAL A 1 94 ? -18.448 6.504 17.662 1.00 94.69 94 VAL A CA 1
ATOM 778 C C . VAL A 1 94 ? -18.040 7.892 17.195 1.00 94.69 94 VAL A C 1
ATOM 780 O O . VAL A 1 94 ? -17.715 8.094 16.027 1.00 94.69 94 VAL A O 1
ATOM 783 N N . THR A 1 95 ? -18.081 8.857 18.108 1.00 94.94 95 THR A N 1
ATOM 784 C CA . THR A 1 95 ? -17.719 10.247 17.821 1.00 94.94 95 THR A CA 1
ATOM 785 C C . THR A 1 95 ? -16.204 10.455 17.859 1.00 94.94 95 THR A C 1
ATOM 787 O O . THR A 1 95 ? -15.458 9.661 18.431 1.00 94.94 95 THR A O 1
ATOM 790 N N . ALA A 1 96 ? -15.728 11.591 17.344 1.00 92.81 96 ALA A N 1
ATOM 791 C CA . ALA A 1 96 ? -14.338 12.004 17.542 1.00 92.81 96 ALA A CA 1
ATOM 792 C C . ALA A 1 96 ? -13.963 12.116 19.036 1.00 92.81 96 ALA A C 1
ATOM 794 O O . ALA A 1 96 ? -12.833 11.813 19.412 1.00 92.81 96 ALA A O 1
ATOM 795 N N . GLN A 1 97 ? -14.915 12.498 19.898 1.00 94.25 97 GLN A N 1
ATOM 796 C CA . GLN A 1 97 ? -14.704 12.551 21.346 1.00 94.25 97 GLN A CA 1
ATOM 797 C C . GLN A 1 97 ? -14.550 11.148 21.951 1.00 94.25 97 GLN A C 1
ATOM 799 O O . GLN A 1 97 ? -13.692 10.947 22.808 1.00 94.25 97 GLN A O 1
ATOM 804 N N . ASP A 1 98 ? -15.321 10.166 21.477 1.00 95.94 98 ASP A N 1
ATOM 805 C CA . ASP A 1 98 ? -15.164 8.765 21.876 1.00 95.94 98 ASP A CA 1
ATOM 806 C C . ASP A 1 98 ? -13.793 8.215 21.481 1.00 95.94 98 ASP A C 1
ATOM 808 O O . ASP A 1 98 ? -13.138 7.563 22.292 1.00 95.94 98 ASP A O 1
ATOM 812 N N . LEU A 1 99 ? -13.344 8.504 20.254 1.00 96.88 99 LEU A N 1
ATOM 813 C CA . LEU A 1 99 ? -12.026 8.098 19.758 1.00 96.88 99 LEU A CA 1
ATOM 814 C C . LEU A 1 99 ? -10.896 8.739 20.570 1.00 96.88 99 LEU A C 1
ATOM 816 O O . LEU A 1 99 ? -9.955 8.049 20.964 1.00 96.88 99 LEU A O 1
ATOM 820 N N . ALA A 1 100 ? -11.018 10.028 20.898 1.00 95.38 100 ALA A N 1
ATOM 821 C CA . ALA A 1 100 ? -10.080 10.705 21.789 1.00 95.38 100 ALA A CA 1
ATOM 822 C C . ALA A 1 100 ? -10.072 10.067 23.190 1.00 95.38 100 ALA A C 1
ATOM 824 O O . ALA A 1 100 ? -9.009 9.844 23.767 1.00 95.38 100 ALA A O 1
ATOM 825 N N . GLY A 1 101 ? -11.243 9.685 23.713 1.00 96.56 101 GLY A N 1
ATOM 826 C CA . GLY A 1 101 ? -11.372 8.937 24.968 1.00 96.56 101 GLY A CA 1
ATOM 827 C C . GLY A 1 101 ? -10.750 7.534 24.928 1.00 96.56 101 GLY A C 1
ATOM 828 O O . GLY A 1 101 ? -10.390 6.993 25.971 1.00 96.56 101 GLY A O 1
ATOM 829 N N . LEU A 1 102 ? -10.579 6.953 23.736 1.00 96.25 102 LEU A N 1
ATOM 830 C CA . LEU A 1 102 ? -9.843 5.704 23.501 1.00 96.25 102 LEU A CA 1
ATOM 831 C C . LEU A 1 102 ? -8.332 5.920 23.293 1.00 96.25 102 LEU A C 1
ATOM 833 O O . LEU A 1 102 ? -7.597 4.948 23.101 1.00 96.25 102 LEU A O 1
ATOM 837 N N . GLY A 1 103 ? -7.863 7.168 23.369 1.00 95.94 103 GLY A N 1
ATOM 838 C CA . GLY A 1 103 ? -6.454 7.539 23.279 1.00 95.94 103 GLY A CA 1
ATOM 839 C C . GLY A 1 103 ? -5.941 7.788 21.862 1.00 95.94 103 GLY A C 1
ATOM 840 O O . GLY A 1 103 ? -4.729 7.883 21.699 1.00 95.94 103 GLY A O 1
ATOM 841 N N . LEU A 1 104 ? -6.817 7.888 20.853 1.00 97.38 104 LEU A N 1
ATOM 842 C CA . LEU A 1 104 ? -6.394 8.254 19.500 1.00 97.38 104 LEU A CA 1
ATOM 843 C C . LEU A 1 104 ? -6.153 9.763 19.424 1.00 97.38 104 LEU A C 1
ATOM 845 O O . LEU A 1 104 ? -7.010 10.573 19.786 1.00 97.38 104 LEU A O 1
ATOM 849 N N . SER A 1 105 ? -4.997 10.140 18.894 1.00 96.75 105 SER A N 1
ATOM 850 C CA . SER A 1 105 ? -4.725 11.506 18.463 1.00 96.75 105 SER A CA 1
ATOM 851 C C . SER A 1 105 ? -5.557 11.875 17.232 1.00 96.75 105 SER A C 1
ATOM 853 O O . SER A 1 105 ? -6.060 11.015 16.510 1.00 96.75 105 SER A O 1
ATOM 855 N N . ARG A 1 106 ? -5.654 13.175 16.929 1.00 95.69 106 ARG A N 1
ATOM 856 C CA . ARG A 1 106 ? -6.333 13.660 15.715 1.00 95.69 106 ARG A CA 1
ATOM 857 C C . ARG A 1 106 ? -5.814 12.978 14.443 1.00 95.69 106 ARG A C 1
ATOM 859 O O . ARG A 1 106 ? -6.612 12.584 13.603 1.00 95.69 106 ARG A O 1
ATOM 866 N N . ARG A 1 107 ? -4.492 12.828 14.325 1.00 94.56 107 ARG A N 1
ATOM 867 C CA . ARG A 1 107 ? -3.857 12.186 13.170 1.00 94.56 107 ARG A CA 1
ATOM 868 C C . ARG A 1 107 ? -4.264 10.716 13.050 1.00 94.56 107 ARG A C 1
ATOM 870 O O . ARG A 1 107 ? -4.632 10.285 11.970 1.00 94.56 107 ARG A O 1
ATOM 877 N N . GLU A 1 108 ? -4.247 9.967 14.150 1.00 95.38 108 GLU A N 1
ATOM 878 C CA . GLU A 1 108 ? -4.667 8.557 14.148 1.00 95.38 108 GLU A CA 1
ATOM 879 C C . GLU A 1 108 ? -6.158 8.399 13.831 1.00 95.38 108 GLU A C 1
ATOM 881 O O . GLU A 1 108 ? -6.544 7.434 13.181 1.00 95.38 108 GLU A O 1
ATOM 886 N N . VAL A 1 109 ? -7.005 9.348 14.249 1.00 95.81 109 VAL A N 1
ATOM 887 C CA . VAL A 1 109 ? -8.419 9.376 13.845 1.00 95.81 109 VAL A CA 1
ATOM 888 C C . VAL A 1 109 ? -8.550 9.576 12.337 1.00 95.81 109 VAL A C 1
ATOM 890 O O . VAL A 1 109 ? -9.285 8.835 11.692 1.00 95.81 109 VAL A O 1
ATOM 893 N N . GLU A 1 110 ? -7.843 10.553 11.766 1.00 93.50 110 GLU A N 1
ATOM 894 C CA . GLU A 1 110 ? -7.848 10.802 10.318 1.00 93.50 110 GLU A CA 1
ATOM 895 C C . GLU A 1 110 ? -7.340 9.570 9.541 1.00 93.50 110 GLU A C 1
ATOM 897 O O . GLU A 1 110 ? -7.964 9.164 8.560 1.00 93.50 110 GLU A O 1
ATOM 902 N N . GLU A 1 111 ? -6.280 8.916 10.026 1.00 91.81 111 GLU A N 1
ATOM 903 C CA . GLU A 1 111 ? -5.752 7.670 9.457 1.00 91.81 111 GLU A CA 1
ATOM 904 C C . GLU A 1 111 ? -6.761 6.510 9.556 1.00 91.81 111 GLU A C 1
ATOM 906 O O . GLU A 1 111 ? -6.972 5.811 8.565 1.00 91.81 111 GLU A O 1
ATOM 911 N N . LEU A 1 112 ? -7.437 6.318 10.698 1.00 94.25 112 LEU A N 1
ATOM 912 C CA . LEU A 1 112 ? -8.485 5.300 10.858 1.00 94.25 112 LEU A CA 1
ATOM 913 C C . LEU A 1 112 ? -9.630 5.509 9.863 1.00 94.25 112 LEU A C 1
ATOM 915 O O . LEU A 1 112 ? -10.066 4.565 9.204 1.00 94.25 112 LEU A O 1
ATOM 919 N N . LEU A 1 113 ? -10.128 6.742 9.758 1.00 92.88 113 LEU A N 1
ATOM 920 C CA . LEU A 1 113 ? -11.223 7.069 8.847 1.00 92.88 113 LEU A CA 1
ATOM 921 C C . LEU A 1 113 ? -10.816 6.824 7.391 1.00 92.88 113 LEU A C 1
ATOM 923 O O . LEU A 1 113 ? -11.604 6.266 6.632 1.00 92.88 113 LEU A O 1
ATOM 927 N N . ALA A 1 114 ? -9.581 7.167 7.017 1.00 89.88 114 ALA A N 1
ATOM 928 C CA . ALA A 1 114 ? -9.052 6.883 5.688 1.00 89.88 114 ALA A CA 1
ATOM 929 C C . ALA A 1 114 ? -8.972 5.372 5.404 1.00 89.88 114 ALA A C 1
ATOM 931 O O . ALA A 1 114 ? -9.441 4.939 4.352 1.00 89.88 114 ALA A O 1
ATOM 932 N N . LYS A 1 115 ? -8.466 4.564 6.354 1.00 90.06 115 LYS A N 1
ATOM 933 C CA . LYS A 1 115 ? -8.406 3.090 6.236 1.00 90.06 115 LYS A CA 1
ATOM 934 C C . LYS A 1 115 ? -9.785 2.466 5.988 1.00 90.06 115 LYS A C 1
ATOM 936 O O . LYS A 1 115 ? -9.888 1.490 5.255 1.00 90.06 115 LYS A O 1
ATOM 941 N N . LEU A 1 116 ? -10.835 3.004 6.616 1.00 90.94 116 LEU A N 1
ATOM 942 C CA . LEU A 1 116 ? -12.199 2.469 6.521 1.00 90.94 116 LEU A CA 1
ATOM 943 C C . LEU A 1 116 ? -12.983 2.989 5.305 1.00 90.94 116 LEU A C 1
ATOM 945 O O . LEU A 1 116 ? -13.924 2.328 4.871 1.00 90.94 116 LEU A O 1
ATOM 949 N N . ALA A 1 117 ? -12.640 4.167 4.776 1.00 87.56 117 ALA A N 1
ATOM 950 C CA . ALA A 1 117 ? -13.419 4.826 3.728 1.00 87.56 117 ALA A CA 1
ATOM 951 C C . ALA A 1 117 ? -13.235 4.205 2.334 1.00 87.56 117 ALA A C 1
ATOM 953 O O . ALA A 1 117 ? -14.208 4.113 1.585 1.00 87.56 117 ALA A O 1
ATOM 954 N N . ALA A 1 118 ? -12.018 3.801 1.960 1.00 76.62 118 ALA A N 1
ATOM 955 C CA . ALA A 1 118 ? -11.771 3.171 0.666 1.00 76.62 118 ALA A CA 1
ATOM 956 C C . ALA A 1 118 ? -10.487 2.326 0.679 1.00 76.62 118 ALA A C 1
ATOM 958 O O . ALA A 1 118 ? -9.449 2.820 1.124 1.00 76.62 118 ALA A O 1
ATOM 959 N N . PRO A 1 119 ? -10.513 1.094 0.138 1.00 71.06 119 PRO A N 1
ATOM 960 C CA . PRO A 1 119 ? -9.285 0.363 -0.133 1.00 71.06 119 PRO A CA 1
ATOM 961 C C . PRO A 1 119 ? -8.490 1.058 -1.253 1.00 71.06 119 PRO A C 1
ATOM 963 O O . PRO A 1 119 ? -9.078 1.721 -2.119 1.00 71.06 119 PRO A O 1
ATOM 966 N N . PRO A 1 120 ? -7.157 0.906 -1.278 1.00 72.31 120 PRO A N 1
ATOM 967 C CA . PRO A 1 120 ? -6.348 1.472 -2.342 1.00 72.31 120 PRO A CA 1
ATOM 968 C C . PRO A 1 120 ? -6.653 0.794 -3.693 1.00 72.31 120 PRO A C 1
ATOM 970 O O . PRO A 1 120 ? -6.985 -0.393 -3.745 1.00 72.31 120 PRO A O 1
ATOM 973 N N . PRO A 1 121 ? -6.548 1.526 -4.816 1.00 74.31 121 PRO A N 1
ATOM 974 C CA . PRO A 1 121 ? -6.839 0.981 -6.137 1.00 74.31 121 PRO A CA 1
ATOM 975 C C . PRO A 1 121 ? -5.807 -0.082 -6.546 1.00 74.31 121 PRO A C 1
ATOM 977 O O . PRO A 1 121 ? -4.646 0.232 -6.800 1.00 74.31 121 PRO A O 1
ATOM 980 N N . ALA A 1 122 ? -6.252 -1.331 -6.688 1.00 74.62 122 ALA A N 1
ATOM 981 C CA . ALA A 1 122 ? -5.401 -2.496 -6.946 1.00 74.62 122 ALA A CA 1
ATOM 982 C C . ALA A 1 122 ? -5.330 -2.924 -8.426 1.00 74.62 122 ALA A C 1
ATOM 984 O O . ALA A 1 122 ? -5.282 -4.115 -8.732 1.00 74.62 122 ALA A O 1
ATOM 985 N N . ASP A 1 123 ? -5.322 -1.972 -9.364 1.00 86.44 123 ASP A N 1
ATOM 986 C CA . ASP A 1 123 ? -5.055 -2.302 -10.769 1.00 86.44 123 ASP A CA 1
ATOM 987 C C . ASP A 1 123 ? -3.547 -2.278 -11.046 1.00 86.44 123 ASP A C 1
ATOM 989 O O . ASP A 1 123 ? -2.918 -1.215 -11.024 1.00 86.44 123 ASP A O 1
ATOM 993 N N . PHE A 1 124 ? -2.986 -3.458 -11.302 1.00 93.38 124 PHE A N 1
ATOM 994 C CA . PHE A 1 124 ? -1.587 -3.678 -11.673 1.00 93.38 124 PHE A CA 1
ATOM 995 C C . PHE A 1 124 ? -1.461 -4.408 -13.015 1.00 93.38 124 PHE A C 1
ATOM 997 O O . PHE A 1 124 ? -0.448 -5.062 -13.280 1.00 93.38 124 PHE A O 1
ATOM 1004 N N . GLU A 1 125 ? -2.485 -4.335 -13.867 1.00 93.00 125 GLU A N 1
ATOM 1005 C CA . GLU A 1 125 ? -2.388 -4.896 -15.207 1.00 93.00 125 GLU A CA 1
ATOM 1006 C C . GLU A 1 125 ? -1.315 -4.181 -16.029 1.00 93.00 125 GLU A C 1
ATOM 1008 O O . GLU A 1 125 ? -1.141 -2.962 -15.968 1.00 93.00 125 GLU A O 1
ATOM 1013 N N . LEU A 1 126 ? -0.574 -4.966 -16.816 1.00 92.44 126 LEU A N 1
ATOM 1014 C CA . LEU A 1 126 ? 0.378 -4.402 -17.774 1.00 92.44 126 LEU A CA 1
ATOM 1015 C C . LEU A 1 126 ? -0.203 -4.496 -19.169 1.00 92.44 126 LEU A C 1
ATOM 1017 O O . LEU A 1 126 ? -0.432 -5.602 -19.666 1.00 92.44 126 LEU A O 1
ATOM 1021 N N . ASP A 1 127 ? -0.326 -3.342 -19.812 1.00 91.25 127 ASP A N 1
ATOM 1022 C CA . ASP A 1 127 ? -0.524 -3.254 -21.246 1.00 91.25 127 ASP A CA 1
ATOM 1023 C C . ASP A 1 127 ? 0.825 -3.368 -21.965 1.00 91.25 127 ASP A C 1
ATOM 1025 O O . ASP A 1 127 ? 1.539 -2.388 -22.199 1.00 91.25 127 ASP A O 1
ATOM 1029 N N . LEU A 1 128 ? 1.181 -4.600 -22.322 1.00 89.56 128 LEU A N 1
ATOM 1030 C CA . LEU A 1 128 ? 2.431 -4.890 -23.021 1.00 89.56 128 LEU A CA 1
ATOM 1031 C C . LEU A 1 128 ? 2.468 -4.314 -24.444 1.00 89.56 128 LEU A C 1
ATOM 1033 O O . LEU A 1 128 ? 3.553 -4.203 -25.009 1.00 89.56 128 LEU A O 1
ATOM 1037 N N . SER A 1 129 ? 1.329 -3.898 -25.013 1.00 93.12 129 SER A N 1
ATOM 1038 C CA . SER A 1 129 ? 1.296 -3.245 -26.329 1.00 93.12 129 SER A CA 1
ATOM 1039 C C . SER A 1 129 ? 1.971 -1.867 -26.315 1.00 93.12 129 SER A C 1
ATOM 1041 O O . SER A 1 129 ? 2.461 -1.393 -27.341 1.00 93.12 129 SER A O 1
ATOM 1043 N N . THR A 1 130 ? 2.076 -1.251 -25.133 1.00 89.75 130 THR A N 1
ATOM 1044 C CA . THR A 1 130 ? 2.758 0.034 -24.924 1.00 89.75 130 THR A CA 1
ATOM 1045 C C . THR A 1 130 ? 4.262 -0.104 -24.696 1.00 89.75 130 THR A C 1
ATOM 1047 O O . THR A 1 130 ? 4.976 0.904 -24.703 1.00 89.75 130 THR A O 1
ATOM 1050 N N . ALA A 1 131 ? 4.765 -1.330 -24.510 1.00 90.75 131 ALA A N 1
ATOM 1051 C CA . ALA A 1 131 ? 6.167 -1.565 -24.209 1.00 90.75 131 ALA A CA 1
ATOM 1052 C C . ALA A 1 131 ? 7.071 -1.051 -25.340 1.00 90.75 131 ALA A C 1
ATOM 1054 O O . ALA A 1 131 ? 6.801 -1.221 -26.533 1.00 90.75 131 ALA A O 1
ATOM 1055 N N . ARG A 1 132 ? 8.177 -0.411 -24.956 1.00 92.31 132 ARG A N 1
ATOM 1056 C CA . ARG A 1 132 ? 9.205 0.070 -25.882 1.00 92.31 132 ARG A CA 1
ATOM 1057 C C . ARG A 1 132 ? 10.510 -0.685 -25.638 1.00 92.31 132 ARG A C 1
ATOM 1059 O O . ARG A 1 132 ? 10.822 -0.988 -24.487 1.00 92.31 132 ARG A O 1
ATOM 1066 N N . PRO A 1 133 ? 11.277 -0.980 -26.698 1.00 91.25 133 PRO A N 1
ATOM 1067 C CA . PRO A 1 133 ? 12.568 -1.632 -26.546 1.00 91.25 133 PRO A CA 1
ATOM 1068 C C . PRO A 1 133 ? 13.574 -0.675 -25.886 1.00 91.25 133 PRO A C 1
ATOM 1070 O O . PRO A 1 133 ? 13.422 0.548 -25.963 1.00 91.25 133 PRO A O 1
ATOM 1073 N N . ALA A 1 134 ? 14.609 -1.212 -25.240 1.00 87.00 134 ALA A N 1
ATOM 1074 C CA . ALA A 1 134 ? 15.578 -0.413 -24.484 1.00 87.00 134 ALA A CA 1
ATOM 1075 C C . ALA A 1 134 ? 16.270 0.654 -25.355 1.00 87.00 134 ALA A C 1
ATOM 1077 O O . ALA A 1 134 ? 16.500 1.779 -24.909 1.00 87.00 134 ALA A O 1
ATOM 1078 N N . GLU A 1 135 ? 16.511 0.349 -26.632 1.00 90.69 135 GLU A N 1
ATOM 1079 C CA . GLU A 1 135 ? 17.137 1.251 -27.600 1.00 90.69 135 GLU A CA 1
ATOM 1080 C C . GLU A 1 135 ? 16.279 2.491 -27.873 1.00 90.69 135 GLU A C 1
ATOM 1082 O O . GLU A 1 135 ? 16.811 3.551 -28.200 1.00 90.69 135 GLU A O 1
ATOM 1087 N N . HIS A 1 136 ? 14.951 2.385 -27.747 1.00 92.06 136 HIS A N 1
ATOM 1088 C CA . HIS A 1 136 ? 14.072 3.550 -27.844 1.00 92.06 136 HIS A CA 1
ATOM 1089 C C . HIS A 1 136 ? 14.378 4.546 -26.724 1.00 92.06 136 HIS A C 1
ATOM 1091 O O . HIS A 1 136 ? 14.589 5.724 -27.001 1.00 92.06 136 HIS A O 1
ATOM 109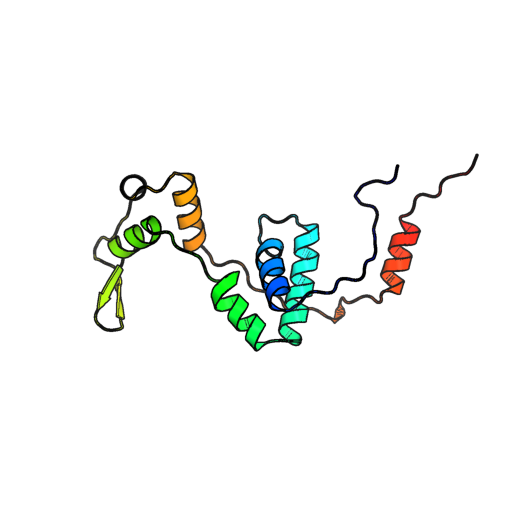7 N N . PHE A 1 137 ? 14.461 4.069 -25.481 1.00 86.94 137 PHE A N 1
ATOM 1098 C CA . PHE A 1 137 ? 14.767 4.921 -24.335 1.00 86.94 137 PHE A CA 1
ATOM 1099 C C . PHE A 1 137 ? 16.195 5.461 -24.386 1.00 86.94 137 PHE A C 1
ATOM 1101 O O . PHE A 1 137 ? 16.393 6.632 -24.085 1.00 86.94 137 PHE A O 1
ATOM 1108 N N . ALA A 1 138 ? 17.168 4.664 -24.844 1.00 87.06 138 ALA A N 1
ATOM 1109 C CA . ALA A 1 138 ? 18.539 5.133 -25.051 1.00 87.06 138 ALA A CA 1
ATOM 1110 C C . ALA A 1 138 ? 18.591 6.346 -25.998 1.00 87.06 138 ALA A C 1
ATOM 1112 O O . ALA A 1 138 ? 19.201 7.358 -25.661 1.00 87.06 138 ALA A O 1
ATOM 1113 N N . ARG A 1 139 ? 17.866 6.292 -27.128 1.00 90.00 139 ARG A N 1
ATOM 1114 C CA . ARG A 1 139 ? 17.758 7.424 -28.067 1.00 90.00 139 ARG A CA 1
ATOM 1115 C C . ARG A 1 139 ? 17.085 8.649 -27.447 1.00 90.00 139 ARG A C 1
ATOM 1117 O O . ARG A 1 139 ? 17.524 9.769 -27.688 1.00 90.00 139 ARG A O 1
ATOM 1124 N N . VAL A 1 140 ? 16.024 8.451 -26.662 1.00 89.00 140 VAL A N 1
ATOM 1125 C CA . VAL A 1 140 ? 15.327 9.549 -25.967 1.00 89.00 140 VAL A CA 1
ATOM 1126 C C . VAL A 1 140 ? 16.251 10.224 -24.953 1.00 89.00 140 VAL A C 1
ATOM 1128 O O . VAL A 1 140 ? 16.310 11.450 -24.903 1.00 89.00 140 VAL A O 1
ATOM 1131 N N . MET A 1 141 ? 16.996 9.435 -24.176 1.00 86.00 141 MET A N 1
ATOM 1132 C CA . MET A 1 141 ? 17.954 9.945 -23.196 1.00 86.00 141 MET A CA 1
ATOM 1133 C C . MET A 1 141 ? 19.091 10.712 -23.875 1.00 86.00 1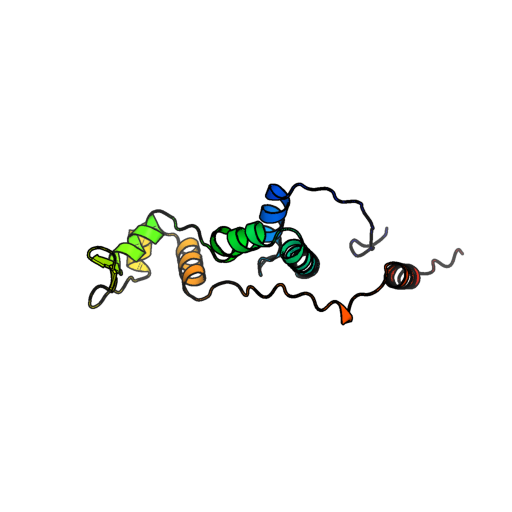41 MET A C 1
ATOM 1135 O O . MET A 1 141 ? 19.390 11.823 -23.454 1.00 86.00 141 MET A O 1
ATOM 1139 N N . GLU A 1 142 ? 19.677 10.167 -24.946 1.00 85.50 142 GLU A N 1
ATOM 1140 C CA . GLU A 1 142 ? 20.742 10.826 -25.715 1.00 85.50 142 GLU A CA 1
ATOM 1141 C C . GLU A 1 142 ? 20.276 12.165 -26.305 1.00 85.50 142 GLU A C 1
ATOM 1143 O O . GLU A 1 142 ? 20.966 13.174 -26.174 1.00 85.50 142 GLU A O 1
ATOM 1148 N N . ALA A 1 143 ? 19.075 12.205 -26.890 1.00 86.38 143 ALA A N 1
ATOM 1149 C CA . ALA A 1 143 ? 18.500 13.430 -27.442 1.00 86.38 143 ALA A CA 1
ATOM 1150 C C . ALA A 1 143 ? 18.210 14.504 -26.376 1.00 86.38 143 ALA A C 1
ATOM 1152 O O . ALA A 1 143 ? 18.178 15.691 -26.700 1.00 86.38 143 ALA A O 1
ATOM 1153 N N . ALA A 1 144 ? 17.996 14.101 -25.120 1.00 82.94 144 ALA A N 1
ATOM 1154 C CA . ALA A 1 144 ? 17.750 15.007 -24.002 1.00 82.94 144 ALA A CA 1
ATOM 1155 C C . ALA A 1 144 ? 19.039 15.587 -23.390 1.00 82.94 144 ALA A C 1
ATOM 1157 O O . ALA A 1 144 ? 18.956 16.534 -22.604 1.00 82.94 144 ALA A O 1
ATOM 1158 N N . VAL A 1 145 ? 20.221 15.054 -23.730 1.00 79.88 145 VAL A N 1
ATOM 1159 C CA . VAL A 1 145 ? 21.501 15.601 -23.262 1.00 79.88 145 VAL A CA 1
ATOM 1160 C C . VAL A 1 145 ? 21.759 16.941 -23.963 1.00 79.88 145 VAL A C 1
ATOM 1162 O O . VAL A 1 145 ? 21.851 16.981 -25.193 1.00 79.88 145 VAL A O 1
ATOM 1165 N N . PRO A 1 146 ? 21.914 18.055 -23.220 1.00 78.19 146 PRO A N 1
ATOM 1166 C CA . PRO A 1 146 ? 22.232 19.343 -23.822 1.00 78.19 146 PRO A CA 1
ATOM 1167 C C . PRO A 1 146 ? 23.546 19.266 -24.604 1.00 78.19 146 PRO A C 1
ATOM 1169 O O . PRO A 1 146 ? 24.567 18.811 -24.083 1.00 78.19 146 PRO A O 1
ATOM 1172 N N . ARG A 1 147 ? 23.543 19.745 -25.851 1.00 76.69 147 ARG A N 1
ATOM 1173 C CA . ARG A 1 147 ? 24.781 19.915 -26.617 1.00 76.69 147 ARG A CA 1
ATOM 1174 C C . ARG A 1 147 ? 25.557 21.065 -25.994 1.00 76.69 147 ARG A C 1
ATOM 1176 O O . ARG A 1 147 ? 25.169 22.222 -26.119 1.00 76.69 147 ARG A O 1
ATOM 1183 N N . VAL A 1 148 ? 26.622 20.738 -25.272 1.00 70.62 148 VAL A N 1
ATOM 1184 C CA . VAL A 1 148 ? 27.540 21.751 -24.759 1.00 70.62 148 VAL A CA 1
ATOM 1185 C C . VAL A 1 148 ? 28.387 22.203 -25.943 1.00 70.62 148 VAL A C 1
ATOM 1187 O O . VAL A 1 148 ? 29.273 21.466 -26.377 1.00 70.62 148 VAL A O 1
ATOM 1190 N N . ASP A 1 149 ? 28.104 23.384 -26.492 1.00 62.34 149 ASP A N 1
ATOM 1191 C CA . ASP A 1 149 ? 29.024 24.036 -27.422 1.00 62.34 149 ASP A CA 1
ATOM 1192 C C . ASP A 1 149 ? 30.349 24.245 -26.678 1.00 62.34 149 ASP A C 1
ATOM 1194 O O . ASP A 1 149 ? 30.459 25.085 -25.781 1.00 62.34 149 ASP A O 1
ATOM 1198 N N . ARG A 1 150 ? 31.359 23.433 -27.006 1.00 56.97 150 ARG A N 1
ATOM 1199 C CA . ARG A 1 150 ? 32.739 23.696 -26.595 1.00 56.97 150 ARG A CA 1
ATOM 1200 C C . ARG A 1 150 ? 33.191 24.953 -27.339 1.00 56.97 150 ARG A C 1
ATOM 1202 O O . ARG A 1 150 ? 33.547 24.866 -28.511 1.00 56.97 150 ARG A O 1
ATOM 1209 N N . LYS A 1 151 ? 33.116 26.104 -26.671 1.00 46.72 151 LYS A N 1
ATOM 1210 C CA . LYS A 1 151 ? 33.921 27.279 -27.022 1.00 46.72 151 LYS A CA 1
ATOM 1211 C C . LYS A 1 151 ? 35.368 27.064 -26.605 1.00 46.72 151 LYS A C 1
ATOM 1213 O O . LYS A 1 151 ? 35.574 26.474 -25.521 1.00 46.72 151 LYS A O 1
#

Foldseek 3Di:
DDDPPQDDDDDDDDDPVVLLVVLLVQCDPPHDPVSNVVSLQVLQVCCVVPVVVSVVSCVPRQQHDDDDPLLVVLVVLQWDDDPPDIDGDVVRDADPVNSVVSVDDPVNVVVSCVNPVDRPDPDSHDPCVPDDDPVVVVVVSVVPDDDDPPD